Protein AF-A0A2V7WE37-F1 (afdb_monomer)

Secondary structure (DSSP, 8-state):
-HHHHHHHHHHHHHHHHHHHHHHHTTSTT--HHHHHHHHHHHHHHHHHHHHHT-THHHHHHHHHHHHIIIIIT---BTTB--SS-SS-PPP-S-HHHH-GGG-GGGSHHHHHHHHHHHHHHHHHHHHHHHHHHHHHHHTT-

Sequence (141 aa):
FQKLRRWRRGAAIVLSAAIFAALHGRNIGVSPIALANVFLAGVLLALSYERYARLWFPIGIHLAWNILSGPILGYPVSGFVAAESVLRTAISGPLWLAGGNFGIEGSVWMGVAEVGGIVWLMNAERRMQNEEVRRGGISSF

Radius of gyration: 18.16 Å; Cα contacts (8 Å, |Δi|>4): 186; chains: 1; bounding box: 54×28×50 Å

pLDDT: mean 91.57, std 9.37, range [49.44, 98.69]

Structure (mmCIF, N/CA/C/O backbone):
data_AF-A0A2V7WE37-F1
#
_entry.id   AF-A0A2V7WE37-F1
#
loop_
_atom_site.group_PDB
_atom_site.id
_atom_site.type_symbol
_atom_site.label_atom_id
_atom_site.label_alt_id
_atom_site.label_comp_id
_atom_site.label_asym_id
_atom_site.label_entity_id
_atom_site.label_seq_id
_atom_site.pdbx_PDB_ins_code
_atom_site.Cartn_x
_atom_site.Cartn_y
_atom_site.Cartn_z
_atom_site.occupancy
_atom_site.B_iso_or_equiv
_atom_site.auth_seq_id
_atom_site.auth_comp_id
_atom_site.auth_asym_id
_atom_site.auth_atom_id
_atom_site.pdbx_PDB_model_num
ATOM 1 N N . PHE A 1 1 ? -16.272 11.428 24.635 1.00 62.72 1 PHE A N 1
ATOM 2 C CA . PHE A 1 1 ? -15.020 10.633 24.687 1.00 62.72 1 PHE A CA 1
ATOM 3 C C . PHE A 1 1 ? -14.727 9.794 23.429 1.00 62.72 1 PHE A C 1
ATOM 5 O O . PHE A 1 1 ? -13.629 9.911 22.899 1.00 62.72 1 PHE A O 1
ATOM 12 N N . GLN A 1 2 ? -15.665 9.007 22.876 1.00 69.50 2 GLN A N 1
ATOM 13 C CA . GLN A 1 2 ? -15.404 8.140 21.700 1.00 69.50 2 GLN A CA 1
ATOM 14 C C . GLN A 1 2 ? -14.973 8.882 20.413 1.00 69.50 2 GLN A C 1
ATOM 16 O O . GLN A 1 2 ? -14.067 8.426 19.716 1.00 69.50 2 GLN A O 1
ATOM 21 N N . LYS A 1 3 ? -15.569 10.050 20.115 1.00 62.38 3 LYS A N 1
ATOM 22 C CA . LYS A 1 3 ? -15.182 10.889 18.960 1.00 62.38 3 LYS A CA 1
ATOM 23 C C . LYS A 1 3 ? -13.716 11.341 19.029 1.00 62.38 3 LYS A C 1
ATOM 25 O O . LYS A 1 3 ? -13.012 11.252 18.030 1.00 62.38 3 LYS A O 1
ATOM 30 N N . LEU A 1 4 ? -13.246 11.740 20.215 1.00 69.62 4 LEU A N 1
ATOM 31 C CA . LEU A 1 4 ? -11.859 12.165 20.438 1.00 69.62 4 LEU A CA 1
ATOM 32 C C . LEU A 1 4 ? -10.872 11.007 20.224 1.00 69.62 4 LEU A C 1
ATOM 34 O O . LEU A 1 4 ? -9.830 11.193 19.603 1.00 69.62 4 LEU A O 1
ATOM 38 N N . ARG A 1 5 ? -11.225 9.792 20.670 1.00 74.50 5 ARG A N 1
ATOM 39 C CA . ARG A 1 5 ? -10.407 8.590 20.443 1.00 74.50 5 ARG A CA 1
ATOM 40 C C . ARG A 1 5 ? -10.279 8.255 18.953 1.00 74.50 5 ARG A C 1
ATOM 42 O O . ARG A 1 5 ? -9.178 7.969 18.499 1.00 74.50 5 ARG A O 1
ATOM 49 N N . ARG A 1 6 ? -11.371 8.350 18.181 1.00 75.44 6 ARG A N 1
ATOM 50 C CA . ARG A 1 6 ? -11.342 8.161 16.714 1.00 75.44 6 ARG A CA 1
ATOM 51 C C . ARG A 1 6 ? -10.496 9.213 16.001 1.00 75.44 6 ARG A C 1
ATOM 53 O O . ARG A 1 6 ? -9.753 8.859 15.095 1.00 75.44 6 ARG A O 1
ATOM 60 N N . TRP A 1 7 ? -10.585 10.473 16.419 1.00 78.19 7 TRP A N 1
ATOM 61 C CA . TRP A 1 7 ? -9.766 11.550 15.858 1.00 78.19 7 TRP A CA 1
ATOM 62 C C . TRP A 1 7 ? -8.272 11.314 16.088 1.00 78.19 7 TRP A C 1
ATOM 64 O O . TRP A 1 7 ? -7.490 11.362 15.143 1.00 78.19 7 TRP A O 1
ATOM 74 N N . ARG A 1 8 ? -7.884 10.973 17.322 1.00 89.19 8 ARG A N 1
ATOM 75 C CA . ARG A 1 8 ? -6.487 10.660 17.660 1.00 89.19 8 ARG A CA 1
ATOM 76 C C . ARG A 1 8 ? -5.966 9.440 16.898 1.00 89.19 8 ARG A C 1
ATOM 78 O O . ARG A 1 8 ? -4.840 9.473 16.419 1.00 89.19 8 ARG A O 1
ATOM 85 N N . ARG A 1 9 ? -6.800 8.404 16.743 1.00 90.75 9 ARG A N 1
ATOM 86 C CA . ARG A 1 9 ? -6.503 7.214 15.928 1.00 90.75 9 ARG A CA 1
ATOM 87 C C . ARG A 1 9 ? -6.212 7.593 14.474 1.00 90.75 9 ARG A C 1
ATOM 89 O O . ARG A 1 9 ? -5.148 7.264 13.964 1.00 90.75 9 ARG A O 1
ATOM 96 N N . GLY A 1 10 ? -7.139 8.296 13.821 1.00 92.81 10 GLY A N 1
ATOM 97 C CA . GLY A 1 10 ? -6.991 8.683 12.415 1.00 92.81 10 GLY A CA 1
ATOM 98 C C . GLY A 1 10 ? -5.761 9.558 12.177 1.00 92.81 10 GLY A C 1
ATOM 99 O O . GLY A 1 10 ? -5.005 9.306 11.245 1.00 92.81 10 GLY A O 1
ATOM 100 N N . ALA A 1 11 ? -5.515 10.528 13.062 1.00 94.75 11 ALA A N 1
ATOM 101 C CA . ALA A 1 11 ? -4.336 11.386 12.986 1.00 94.75 11 ALA A CA 1
ATOM 102 C C . ALA A 1 11 ? -3.024 10.597 13.114 1.00 94.75 11 ALA A C 1
ATOM 104 O O . ALA A 1 11 ? -2.097 10.848 12.351 1.00 94.75 11 ALA A O 1
ATOM 105 N N . ALA A 1 12 ? -2.952 9.624 14.031 1.00 94.81 12 ALA A N 1
ATOM 106 C CA . ALA A 1 12 ? -1.769 8.779 14.188 1.00 94.81 12 ALA A CA 1
ATOM 107 C C . ALA A 1 12 ? -1.487 7.951 12.924 1.00 94.81 12 ALA A C 1
ATOM 109 O O . ALA A 1 12 ? -0.358 7.946 12.447 1.00 94.81 12 ALA A O 1
ATOM 110 N N . ILE A 1 13 ? -2.516 7.323 12.342 1.00 96.62 13 ILE A N 1
ATOM 111 C CA . ILE A 1 13 ? -2.390 6.540 11.101 1.00 96.62 13 ILE A CA 1
ATOM 112 C C . ILE A 1 13 ? -1.884 7.417 9.953 1.00 96.62 13 ILE A C 1
ATOM 114 O O . ILE A 1 13 ? -0.913 7.061 9.290 1.00 96.62 13 ILE A O 1
ATOM 118 N N . VAL A 1 14 ? -2.520 8.573 9.734 1.00 97.75 14 VAL A N 1
ATOM 119 C CA . VAL A 1 14 ? -2.149 9.492 8.647 1.00 97.75 14 VAL A CA 1
ATOM 120 C C . VAL A 1 14 ? -0.733 10.025 8.839 1.00 97.75 14 VAL A C 1
ATOM 122 O O . VAL A 1 14 ? 0.029 10.064 7.879 1.00 97.75 14 VAL A O 1
ATOM 125 N N . LEU A 1 15 ? -0.355 10.399 10.064 1.00 97.88 15 LEU A N 1
ATOM 126 C CA . LEU A 1 15 ? 0.988 10.895 10.354 1.00 97.88 15 LEU A CA 1
ATOM 127 C C . LEU A 1 15 ? 2.050 9.818 10.111 1.00 97.88 15 LEU A C 1
ATOM 129 O O . LEU A 1 15 ? 3.049 10.092 9.450 1.00 97.88 15 LEU A O 1
ATOM 133 N N . SER A 1 16 ? 1.832 8.593 10.595 1.00 96.88 16 SER A N 1
ATOM 134 C CA . SER A 1 16 ? 2.750 7.474 10.359 1.00 96.88 16 SER A CA 1
ATOM 135 C C . SER A 1 16 ? 2.902 7.171 8.868 1.00 96.88 16 SER A C 1
ATOM 137 O O . SER A 1 16 ? 4.026 7.032 8.389 1.00 96.88 16 SER A O 1
ATOM 139 N N . ALA A 1 17 ? 1.795 7.136 8.123 1.00 98.19 17 ALA A N 1
ATOM 140 C CA . ALA A 1 17 ? 1.805 6.924 6.679 1.00 98.19 17 ALA A CA 1
ATOM 141 C C . ALA A 1 17 ? 2.518 8.055 5.920 1.00 98.19 17 ALA A C 1
ATOM 143 O O . ALA A 1 17 ? 3.292 7.793 5.002 1.00 98.19 17 ALA A O 1
ATOM 144 N N . ALA A 1 18 ? 2.307 9.310 6.324 1.00 98.50 18 ALA A N 1
ATOM 145 C CA . ALA A 1 18 ? 2.957 10.468 5.717 1.00 98.50 18 ALA A CA 1
ATOM 146 C C . ALA A 1 18 ? 4.470 10.471 5.958 1.00 98.50 18 ALA A C 1
ATOM 148 O O . ALA A 1 18 ? 5.229 10.715 5.024 1.00 98.50 18 ALA A O 1
ATOM 149 N N . ILE A 1 19 ? 4.917 10.160 7.181 1.00 98.38 19 ILE A N 1
ATOM 150 C CA . ILE A 1 19 ? 6.347 10.013 7.493 1.00 98.38 19 ILE A CA 1
ATOM 151 C C . ILE A 1 19 ? 6.949 8.897 6.638 1.00 98.38 19 ILE A C 1
ATOM 153 O O . ILE A 1 19 ? 7.998 9.092 6.030 1.00 98.38 19 ILE A O 1
ATOM 157 N N . PHE A 1 20 ? 6.270 7.752 6.545 1.00 97.75 20 PHE A N 1
ATOM 158 C CA . PHE A 1 20 ? 6.729 6.627 5.739 1.00 97.75 20 PHE A CA 1
ATOM 159 C C . PHE A 1 20 ? 6.875 7.007 4.259 1.00 97.75 20 PHE A C 1
ATOM 161 O O . PHE A 1 20 ? 7.946 6.818 3.687 1.00 97.75 20 PHE A O 1
ATOM 168 N N . ALA A 1 21 ? 5.864 7.640 3.661 1.00 98.12 21 ALA A N 1
ATOM 169 C CA . ALA A 1 21 ? 5.935 8.132 2.286 1.00 98.12 21 ALA A CA 1
ATOM 170 C C . ALA A 1 21 ? 7.035 9.187 2.084 1.00 98.12 21 ALA A C 1
ATOM 172 O O . ALA A 1 21 ? 7.778 9.126 1.107 1.00 98.12 21 ALA A O 1
ATOM 173 N N . ALA A 1 22 ? 7.197 10.122 3.024 1.00 98.00 22 ALA A N 1
ATOM 174 C CA . ALA A 1 22 ? 8.229 11.153 2.950 1.00 98.00 22 ALA A CA 1
ATOM 175 C C . ALA A 1 22 ? 9.648 10.561 2.933 1.00 98.00 22 ALA A C 1
ATOM 177 O O . ALA A 1 22 ? 10.494 11.034 2.174 1.00 98.00 22 ALA A O 1
ATOM 178 N N . LEU A 1 23 ? 9.896 9.499 3.708 1.00 97.50 23 LEU A N 1
ATOM 179 C CA . LEU A 1 23 ? 11.179 8.786 3.709 1.00 97.50 23 LEU A CA 1
ATOM 180 C C . LEU A 1 23 ? 11.511 8.149 2.350 1.00 97.50 23 LEU A C 1
ATOM 182 O O . LEU A 1 23 ? 12.685 7.975 2.044 1.00 97.50 23 LEU A O 1
ATOM 186 N N . HIS A 1 24 ? 10.504 7.868 1.519 1.00 97.00 24 HIS A N 1
ATOM 187 C CA . HIS A 1 24 ? 10.683 7.303 0.179 1.00 97.00 24 HIS A CA 1
ATOM 188 C C . HIS A 1 24 ? 10.794 8.368 -0.915 1.00 97.00 24 HIS A C 1
ATOM 190 O O . HIS A 1 24 ? 11.133 8.043 -2.047 1.00 97.00 24 HIS A O 1
ATOM 196 N N . GLY A 1 25 ? 10.555 9.649 -0.613 1.00 96.06 25 GLY A N 1
ATOM 197 C CA . GLY A 1 25 ? 10.495 10.719 -1.618 1.00 96.06 25 GLY A CA 1
ATOM 198 C C . GLY A 1 25 ? 11.804 11.020 -2.349 1.00 96.06 25 GLY A C 1
ATOM 199 O O . GLY A 1 25 ? 11.792 11.768 -3.322 1.00 96.06 25 GLY A O 1
ATOM 200 N N . ARG A 1 26 ? 12.926 10.447 -1.903 1.00 95.56 26 ARG A N 1
ATOM 201 C CA . ARG A 1 26 ? 14.244 10.578 -2.546 1.00 95.56 26 ARG A CA 1
ATOM 202 C C . ARG A 1 26 ? 14.729 9.289 -3.204 1.00 95.56 26 ARG A C 1
ATOM 204 O O . ARG A 1 26 ? 15.867 9.240 -3.666 1.00 95.56 26 ARG A O 1
ATOM 211 N N . ASN A 1 27 ? 13.895 8.257 -3.234 1.00 97.38 27 ASN A N 1
ATOM 212 C CA . ASN A 1 27 ? 14.260 6.994 -3.847 1.00 97.38 27 ASN A CA 1
ATOM 213 C C . ASN A 1 27 ? 14.320 7.112 -5.376 1.00 97.38 27 ASN A C 1
ATOM 215 O O . ASN A 1 27 ? 13.740 8.008 -5.998 1.00 97.38 27 ASN A O 1
ATOM 219 N N . ILE A 1 28 ? 15.027 6.173 -5.998 1.00 95.25 28 ILE A N 1
ATOM 220 C CA . ILE A 1 28 ? 15.159 6.110 -7.452 1.00 95.25 28 ILE A CA 1
ATOM 221 C C . ILE A 1 28 ? 13.793 5.807 -8.078 1.00 95.25 28 ILE A C 1
ATOM 223 O O . ILE A 1 28 ? 13.078 4.913 -7.641 1.00 95.25 28 ILE A O 1
ATOM 227 N N . GLY A 1 29 ? 13.434 6.542 -9.133 1.00 92.69 29 GLY A N 1
ATOM 228 C CA . GLY A 1 29 ? 12.200 6.295 -9.885 1.00 92.69 29 GLY A CA 1
ATOM 229 C C . GLY A 1 29 ? 10.920 6.797 -9.214 1.00 92.69 29 GLY A C 1
ATOM 230 O O . GLY A 1 29 ? 9.837 6.506 -9.718 1.00 92.69 29 GLY A O 1
ATOM 231 N N . VAL A 1 30 ? 11.022 7.556 -8.115 1.00 95.75 30 VAL A N 1
ATOM 232 C CA . VAL A 1 30 ? 9.862 8.152 -7.437 1.00 95.75 30 VAL A CA 1
ATOM 233 C C . VAL A 1 30 ? 8.987 8.927 -8.419 1.00 95.75 30 VAL A C 1
ATOM 235 O O . VAL A 1 30 ? 9.451 9.786 -9.169 1.00 95.75 30 VAL A O 1
ATOM 238 N N . SER A 1 31 ? 7.691 8.639 -8.365 1.00 95.31 31 SER A N 1
ATOM 239 C CA . SER A 1 31 ? 6.637 9.342 -9.086 1.00 95.31 31 SER A CA 1
ATOM 240 C C . SER A 1 31 ? 5.508 9.728 -8.121 1.00 95.31 31 SER A C 1
ATOM 242 O O . SER A 1 31 ? 5.432 9.185 -7.014 1.00 95.31 31 SER A O 1
ATOM 244 N N . PRO A 1 32 ? 4.588 10.627 -8.514 1.00 96.12 32 PRO A N 1
ATOM 245 C CA . PRO A 1 32 ? 3.417 10.937 -7.694 1.00 96.12 32 PRO A CA 1
ATOM 246 C C . PRO A 1 32 ? 2.567 9.702 -7.361 1.00 96.12 32 PRO A C 1
ATOM 248 O O . PRO A 1 32 ? 2.066 9.593 -6.246 1.00 96.12 32 PRO A O 1
ATOM 251 N N . ILE A 1 33 ? 2.449 8.751 -8.300 1.00 97.00 33 ILE A N 1
ATOM 252 C CA . ILE A 1 33 ? 1.728 7.486 -8.086 1.00 97.00 33 ILE A CA 1
ATOM 253 C C . ILE A 1 33 ? 2.469 6.626 -7.059 1.00 97.00 33 ILE A C 1
ATOM 255 O O . ILE A 1 33 ? 1.851 6.138 -6.121 1.00 97.00 33 ILE A O 1
ATOM 259 N N . ALA A 1 34 ? 3.793 6.505 -7.185 1.00 97.00 34 ALA A N 1
ATOM 260 C CA . ALA A 1 34 ? 4.609 5.765 -6.227 1.00 97.00 34 ALA A CA 1
ATOM 261 C C . ALA A 1 34 ? 4.468 6.320 -4.802 1.00 97.00 34 ALA A C 1
ATOM 263 O O . ALA A 1 34 ? 4.232 5.561 -3.871 1.00 97.00 34 ALA A O 1
ATOM 264 N N . LEU A 1 35 ? 4.538 7.643 -4.619 1.00 97.81 35 LEU A N 1
ATOM 265 C CA . LEU A 1 35 ? 4.354 8.258 -3.299 1.00 97.81 35 LEU A CA 1
ATOM 266 C C . LEU A 1 35 ? 2.944 8.065 -2.740 1.00 97.81 35 LEU A C 1
ATOM 268 O O . LEU A 1 35 ? 2.794 7.840 -1.538 1.00 97.81 35 LEU A O 1
ATOM 272 N N . ALA A 1 36 ? 1.920 8.138 -3.594 1.00 98.25 36 ALA A N 1
ATOM 273 C CA . ALA A 1 36 ? 0.549 7.853 -3.191 1.00 98.25 36 ALA A CA 1
ATOM 274 C C . ALA A 1 36 ? 0.398 6.398 -2.718 1.00 98.25 36 ALA A C 1
ATOM 276 O O . ALA A 1 36 ? -0.191 6.167 -1.664 1.00 98.25 36 ALA A O 1
ATOM 277 N N . ASN A 1 37 ? 0.988 5.443 -3.437 1.00 98.38 37 ASN A N 1
ATOM 278 C CA . ASN A 1 37 ? 0.964 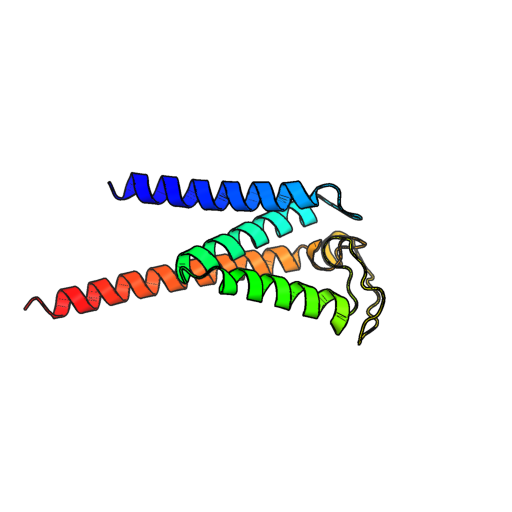4.032 -3.058 1.00 98.38 37 ASN A CA 1
ATOM 279 C C . ASN A 1 37 ? 1.757 3.777 -1.771 1.00 98.38 37 ASN A C 1
ATOM 281 O O . ASN A 1 37 ? 1.228 3.210 -0.826 1.00 98.38 37 ASN A O 1
ATOM 285 N N . VAL A 1 38 ? 2.975 4.312 -1.631 1.00 98.19 38 VAL A N 1
ATOM 286 C CA . VAL A 1 38 ? 3.750 4.182 -0.380 1.00 98.19 38 VAL A CA 1
ATOM 287 C C . VAL A 1 38 ? 2.986 4.768 0.814 1.00 98.19 38 VAL A C 1
ATOM 289 O O . VAL A 1 38 ? 3.011 4.205 1.911 1.00 98.19 38 VAL A O 1
ATOM 292 N N . PHE A 1 39 ? 2.254 5.869 0.623 1.00 98.69 39 PHE A N 1
ATOM 293 C CA . PHE A 1 39 ? 1.360 6.394 1.653 1.00 98.69 39 PHE A CA 1
ATOM 294 C C . PHE A 1 39 ? 0.233 5.404 1.993 1.00 98.69 39 PHE A C 1
ATOM 296 O O . PHE A 1 39 ? -0.007 5.136 3.172 1.00 98.69 39 PHE A O 1
ATOM 303 N N . LEU A 1 40 ? -0.438 4.824 0.995 1.00 98.69 40 LEU A N 1
ATOM 304 C CA . LEU A 1 40 ? -1.479 3.810 1.198 1.00 98.69 40 LEU A CA 1
ATOM 305 C C . LEU A 1 40 ? -0.931 2.544 1.875 1.00 98.69 40 LEU A C 1
ATOM 307 O O . LEU A 1 40 ? -1.543 2.061 2.830 1.00 98.69 40 LEU A O 1
ATOM 311 N N . ALA A 1 41 ? 0.245 2.057 1.479 1.00 98.25 41 ALA A N 1
ATOM 312 C CA . ALA A 1 41 ? 0.966 0.994 2.170 1.00 98.25 41 ALA A CA 1
ATOM 313 C C . ALA A 1 41 ? 1.210 1.359 3.641 1.00 98.25 41 ALA A C 1
ATOM 315 O O . ALA A 1 41 ? 0.925 0.562 4.534 1.00 98.25 41 ALA A O 1
ATOM 316 N N . GLY A 1 42 ? 1.645 2.591 3.924 1.00 98.25 42 GLY A N 1
ATOM 317 C CA . GLY A 1 42 ? 1.796 3.105 5.287 1.00 98.25 42 GLY A CA 1
ATOM 318 C C . GLY A 1 42 ? 0.491 3.064 6.093 1.00 98.25 42 GLY A C 1
ATOM 319 O O . GLY A 1 42 ? 0.495 2.647 7.254 1.00 98.25 42 GLY A O 1
ATOM 320 N N . VAL A 1 43 ? -0.643 3.424 5.480 1.00 98.44 43 VAL A N 1
ATOM 321 C CA . VAL A 1 43 ? -1.977 3.311 6.098 1.00 98.44 43 VAL A CA 1
ATOM 322 C C . VAL A 1 43 ? -2.330 1.849 6.374 1.00 98.44 43 VAL A C 1
ATOM 324 O O . VAL A 1 43 ? -2.782 1.530 7.475 1.00 98.44 43 VAL A O 1
ATOM 327 N N . LEU A 1 44 ? -2.105 0.954 5.410 1.00 98.12 44 LEU A N 1
ATOM 328 C CA . LEU A 1 44 ? -2.372 -0.479 5.541 1.00 98.12 44 LEU A CA 1
ATOM 329 C C . LEU A 1 44 ? -1.558 -1.094 6.686 1.00 98.12 44 LEU A C 1
ATOM 331 O O . LEU A 1 44 ? -2.111 -1.805 7.528 1.00 98.12 44 LEU A O 1
ATOM 335 N N . LEU A 1 45 ? -0.266 -0.773 6.770 1.00 97.94 45 LEU A N 1
ATOM 336 C CA . LEU A 1 45 ? 0.614 -1.241 7.838 1.00 97.94 45 LEU A CA 1
ATOM 337 C C . LEU A 1 45 ? 0.180 -0.690 9.203 1.00 97.94 45 LEU A C 1
ATOM 339 O O . LEU A 1 45 ? 0.065 -1.461 10.158 1.00 97.94 45 LEU A O 1
ATOM 343 N N . ALA A 1 46 ? -0.143 0.602 9.300 1.00 97.12 46 ALA A N 1
ATOM 344 C CA . ALA A 1 46 ? -0.626 1.211 10.539 1.00 97.12 46 ALA A CA 1
ATOM 345 C C . ALA A 1 46 ? -1.957 0.598 11.017 1.00 97.12 46 ALA A C 1
ATOM 347 O O . ALA A 1 46 ? -2.108 0.305 12.204 1.00 97.12 46 ALA A O 1
ATOM 348 N N . LEU A 1 47 ? -2.898 0.334 10.103 1.00 96.06 47 LEU A N 1
ATOM 349 C CA . LEU A 1 47 ? -4.149 -0.368 10.413 1.00 96.06 47 LEU A CA 1
ATOM 350 C C . LEU A 1 47 ? -3.900 -1.808 10.866 1.00 96.06 47 LEU A C 1
ATOM 352 O O . LEU A 1 47 ? -4.525 -2.276 11.815 1.00 96.06 47 LEU A O 1
ATOM 356 N N . SER A 1 48 ? -2.964 -2.511 10.228 1.00 95.50 48 SER A N 1
ATOM 357 C CA . SER A 1 48 ? -2.608 -3.872 10.631 1.00 95.50 48 SER A CA 1
ATOM 358 C C . SER A 1 48 ? -2.018 -3.906 12.049 1.00 95.50 48 SER A C 1
ATOM 360 O O . SER A 1 48 ? -2.391 -4.762 12.851 1.00 95.50 48 SER A O 1
ATOM 362 N N . TYR A 1 49 ? -1.179 -2.929 12.409 1.00 94.88 49 TYR A N 1
ATOM 363 C CA . TYR A 1 49 ? -0.689 -2.787 13.776 1.00 94.88 49 TYR A CA 1
ATOM 364 C C . TYR A 1 49 ? -1.835 -2.561 14.758 1.00 94.88 49 TYR A C 1
ATOM 366 O O . TYR A 1 49 ? -1.903 -3.235 15.782 1.00 94.88 49 TYR A O 1
ATOM 374 N N . GLU A 1 50 ? -2.743 -1.637 14.446 1.00 92.38 50 GLU A N 1
ATOM 375 C CA . GLU A 1 50 ? -3.856 -1.309 15.331 1.00 92.38 50 GLU A CA 1
ATOM 376 C C . GLU A 1 50 ? -4.763 -2.516 15.586 1.00 92.38 50 GLU A C 1
ATOM 378 O O . GLU A 1 50 ? -5.166 -2.761 16.722 1.00 92.38 50 GLU A O 1
ATOM 383 N N . ARG A 1 51 ? -5.037 -3.304 14.543 1.00 89.44 51 ARG A N 1
ATOM 384 C CA . ARG A 1 51 ? -5.887 -4.490 14.637 1.00 89.44 51 ARG A CA 1
ATOM 385 C C . ARG A 1 51 ? -5.303 -5.569 15.543 1.00 89.44 51 ARG A C 1
ATOM 387 O O . ARG A 1 51 ? -6.041 -6.187 16.305 1.00 89.44 51 ARG A O 1
ATOM 394 N N . TYR A 1 52 ? -4.005 -5.839 15.419 1.00 90.62 52 TYR A N 1
ATOM 395 C CA . TYR A 1 52 ? -3.368 -6.973 16.097 1.00 90.62 52 TYR A CA 1
ATOM 396 C C . TYR A 1 52 ? -2.571 -6.579 17.344 1.00 90.62 52 TYR A C 1
ATOM 398 O O . TYR A 1 52 ? -2.130 -7.466 18.073 1.00 90.62 52 TYR A O 1
ATOM 406 N N . ALA A 1 53 ? -2.373 -5.278 17.584 1.00 91.69 53 ALA A N 1
ATOM 407 C CA . ALA A 1 53 ? -1.566 -4.702 18.664 1.00 91.69 53 ALA A CA 1
ATOM 408 C C . ALA A 1 53 ? -0.166 -5.337 18.787 1.00 91.69 53 ALA A C 1
ATOM 410 O O . ALA A 1 53 ? 0.371 -5.521 19.879 1.00 91.69 53 ALA A O 1
ATOM 411 N N . ARG A 1 54 ? 0.416 -5.730 17.649 1.00 93.94 54 ARG A N 1
ATOM 412 C CA . ARG A 1 54 ? 1.651 -6.516 17.559 1.00 93.94 54 ARG A CA 1
ATOM 413 C C . ARG A 1 54 ? 2.527 -5.945 16.458 1.00 93.94 54 ARG A C 1
ATOM 415 O O . ARG A 1 54 ? 2.161 -6.033 15.292 1.00 93.94 54 ARG A O 1
ATOM 422 N N . LEU A 1 55 ? 3.691 -5.397 16.814 1.00 93.25 55 LEU A N 1
ATOM 423 C CA . LEU A 1 55 ? 4.625 -4.794 15.8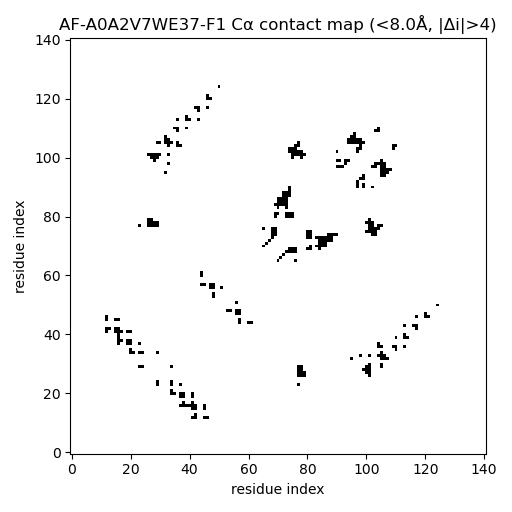48 1.00 93.25 55 LEU A CA 1
ATOM 424 C C . LEU A 1 55 ? 5.152 -5.795 14.817 1.00 93.25 55 LEU A C 1
ATOM 426 O O . LEU A 1 55 ? 5.375 -5.428 13.670 1.00 93.25 55 LEU A O 1
ATOM 430 N N . TRP A 1 56 ? 5.320 -7.063 15.194 1.00 96.31 56 TRP A N 1
ATOM 431 C CA . TRP A 1 56 ? 5.835 -8.072 14.268 1.00 96.31 56 TRP A CA 1
ATOM 432 C C . TRP A 1 56 ? 4.914 -8.291 13.059 1.00 96.31 56 TRP A C 1
ATOM 434 O O . TRP A 1 56 ? 5.392 -8.710 12.013 1.00 96.31 56 TRP A O 1
ATOM 444 N N . PHE A 1 57 ? 3.615 -7.990 13.174 1.00 95.75 57 PHE A N 1
ATOM 445 C CA . PHE A 1 57 ? 2.651 -8.216 12.099 1.00 95.75 57 PHE A CA 1
ATOM 446 C C . PHE A 1 57 ? 2.852 -7.277 10.892 1.00 95.75 57 PHE A C 1
ATOM 448 O O . PHE A 1 57 ? 3.123 -7.792 9.807 1.00 95.75 57 PHE A O 1
ATOM 455 N N . PRO A 1 58 ? 2.814 -5.932 11.028 1.00 96.56 58 PRO A N 1
ATOM 456 C CA . PRO A 1 58 ? 3.156 -5.031 9.924 1.00 96.56 58 PRO A CA 1
ATOM 457 C C . PRO A 1 58 ? 4.591 -5.236 9.426 1.00 96.56 58 PRO A C 1
ATOM 459 O O . PRO A 1 58 ? 4.825 -5.174 8.223 1.00 96.56 58 PRO A O 1
ATOM 462 N N . ILE A 1 59 ? 5.544 -5.531 10.322 1.00 97.44 59 ILE A N 1
ATOM 463 C CA . ILE A 1 59 ? 6.926 -5.848 9.930 1.00 97.44 59 ILE A CA 1
ATOM 464 C C . ILE A 1 59 ? 6.947 -7.079 9.021 1.00 97.44 59 ILE A C 1
ATOM 466 O O . ILE A 1 59 ? 7.592 -7.056 7.978 1.00 97.44 59 ILE A O 1
ATOM 470 N N . GLY A 1 60 ? 6.210 -8.131 9.381 1.00 97.75 60 GLY A N 1
ATOM 471 C CA . GLY A 1 60 ? 6.092 -9.352 8.593 1.00 97.75 60 GLY A CA 1
ATOM 472 C C . GLY A 1 60 ? 5.465 -9.111 7.223 1.00 97.75 60 GLY A C 1
ATOM 473 O O . GLY A 1 60 ? 6.004 -9.596 6.235 1.00 97.75 60 GLY A O 1
ATOM 474 N N . ILE A 1 61 ? 4.386 -8.321 7.139 1.00 96.88 61 ILE A N 1
ATOM 475 C CA . ILE A 1 61 ? 3.776 -7.937 5.851 1.00 96.88 61 ILE A CA 1
ATOM 476 C C . ILE A 1 61 ? 4.801 -7.210 4.981 1.00 96.88 61 ILE A C 1
ATOM 478 O O . ILE A 1 61 ? 5.000 -7.573 3.823 1.00 96.88 61 ILE A O 1
ATOM 482 N N . HIS A 1 62 ? 5.459 -6.195 5.540 1.00 97.38 62 HIS A N 1
ATOM 483 C CA . HIS A 1 62 ? 6.399 -5.371 4.795 1.00 97.38 62 HIS A CA 1
ATOM 484 C C . HIS A 1 62 ? 7.611 -6.181 4.322 1.00 97.38 62 HIS A C 1
ATOM 486 O O . HIS A 1 62 ? 7.990 -6.106 3.154 1.00 97.38 62 HIS A O 1
ATOM 492 N N . LEU A 1 63 ? 8.178 -7.013 5.197 1.00 97.50 63 LEU A N 1
ATOM 493 C CA . LEU A 1 63 ? 9.294 -7.889 4.860 1.00 97.50 63 LEU A CA 1
ATOM 494 C C . LEU A 1 63 ? 8.896 -8.922 3.802 1.00 97.50 63 LEU A C 1
ATOM 496 O O . LEU A 1 63 ? 9.633 -9.111 2.838 1.00 97.50 63 LEU A O 1
ATOM 500 N N . ALA A 1 64 ? 7.730 -9.558 3.948 1.00 97.19 64 ALA A N 1
ATOM 501 C CA . ALA A 1 64 ? 7.224 -10.514 2.968 1.00 97.19 64 ALA A CA 1
ATOM 502 C C . ALA A 1 64 ? 7.066 -9.863 1.590 1.00 97.19 64 ALA A C 1
ATOM 504 O O . ALA A 1 64 ? 7.489 -10.441 0.594 1.00 97.19 64 ALA A O 1
ATOM 505 N N . TRP A 1 65 ? 6.532 -8.641 1.539 1.00 96.81 65 TRP A N 1
ATOM 506 C CA . TRP A 1 65 ? 6.413 -7.873 0.305 1.00 96.81 65 TRP A CA 1
ATOM 507 C C . TRP A 1 65 ? 7.773 -7.568 -0.338 1.00 96.81 65 TRP A C 1
ATOM 509 O O . TRP A 1 65 ? 7.952 -7.806 -1.533 1.00 96.81 65 TRP A O 1
ATOM 519 N N . ASN A 1 66 ? 8.747 -7.110 0.454 1.00 96.06 66 ASN A N 1
ATOM 520 C CA . ASN A 1 66 ? 10.093 -6.786 -0.025 1.00 96.06 66 ASN A CA 1
ATOM 521 C C . ASN A 1 66 ? 10.824 -8.029 -0.551 1.00 96.06 66 ASN A C 1
ATOM 523 O O . ASN A 1 66 ? 11.406 -7.984 -1.633 1.00 96.06 66 ASN A O 1
ATOM 527 N N . ILE A 1 67 ? 10.771 -9.143 0.190 1.00 95.94 67 ILE A N 1
ATOM 528 C CA . ILE A 1 67 ? 11.412 -10.410 -0.193 1.00 95.94 67 ILE A CA 1
ATOM 529 C C . ILE A 1 67 ? 10.757 -10.988 -1.448 1.00 95.94 67 ILE A C 1
ATOM 531 O O . ILE A 1 67 ? 11.454 -11.433 -2.360 1.00 95.94 67 ILE A O 1
ATOM 535 N N . LEU A 1 68 ? 9.424 -10.987 -1.501 1.00 95.75 68 LEU A N 1
ATOM 536 C CA . LEU A 1 68 ? 8.702 -11.526 -2.643 1.00 95.75 68 LEU A CA 1
ATOM 537 C C . LEU A 1 68 ? 8.975 -10.695 -3.897 1.00 95.75 68 LEU A C 1
ATOM 539 O O . LEU A 1 68 ? 9.312 -11.253 -4.934 1.00 95.75 68 LEU A O 1
ATOM 543 N N . SER A 1 69 ? 8.884 -9.373 -3.802 1.00 94.50 69 SER A N 1
ATOM 544 C CA . SER A 1 69 ? 9.026 -8.492 -4.962 1.00 94.50 69 SER A CA 1
ATOM 545 C C . SER A 1 69 ? 10.462 -8.429 -5.479 1.00 94.50 69 SER A C 1
ATOM 547 O O . SER A 1 69 ? 10.682 -8.591 -6.675 1.00 94.50 69 SER A O 1
ATOM 549 N N . GLY A 1 70 ? 11.440 -8.233 -4.591 1.00 94.75 70 GLY A N 1
ATOM 550 C CA . GLY A 1 70 ? 12.842 -8.072 -4.974 1.00 94.75 70 GLY A CA 1
ATOM 551 C C . GLY A 1 70 ? 13.554 -9.411 -5.168 1.00 94.75 70 GLY A C 1
ATOM 552 O O . GLY A 1 70 ? 13.675 -9.872 -6.299 1.00 94.75 70 GLY A O 1
ATOM 553 N N . PRO A 1 71 ? 14.033 -10.058 -4.093 1.00 95.56 71 PRO A N 1
ATOM 554 C CA . PRO A 1 71 ? 14.784 -11.312 -4.172 1.00 95.56 71 PRO A CA 1
ATOM 555 C C . PRO A 1 71 ? 14.089 -12.464 -4.910 1.00 95.56 71 PRO A C 1
ATOM 557 O O . PRO A 1 71 ? 14.762 -13.229 -5.595 1.00 95.56 71 PRO A O 1
ATOM 560 N N . ILE A 1 72 ? 12.771 -12.641 -4.771 1.00 95.69 72 ILE A N 1
ATOM 561 C CA . ILE A 1 72 ? 12.082 -13.771 -5.414 1.00 95.69 72 ILE A CA 1
ATOM 562 C C . ILE A 1 72 ? 11.693 -13.427 -6.854 1.00 95.69 72 ILE A C 1
ATOM 564 O O . ILE A 1 72 ? 12.101 -14.134 -7.773 1.00 95.69 72 ILE A O 1
ATOM 568 N N . LEU A 1 73 ? 10.904 -12.369 -7.058 1.00 94.75 73 LEU A N 1
ATOM 569 C CA . LEU A 1 73 ? 10.355 -12.038 -8.375 1.00 94.75 73 LEU A CA 1
ATOM 570 C C . LEU A 1 73 ? 11.337 -11.270 -9.270 1.00 94.75 73 LEU A C 1
ATOM 572 O O . LEU A 1 73 ? 11.244 -11.411 -10.484 1.00 94.75 73 LEU A O 1
ATOM 576 N N . GLY A 1 74 ? 12.283 -10.519 -8.703 1.00 93.56 74 GLY A N 1
ATOM 577 C CA . GLY A 1 74 ? 1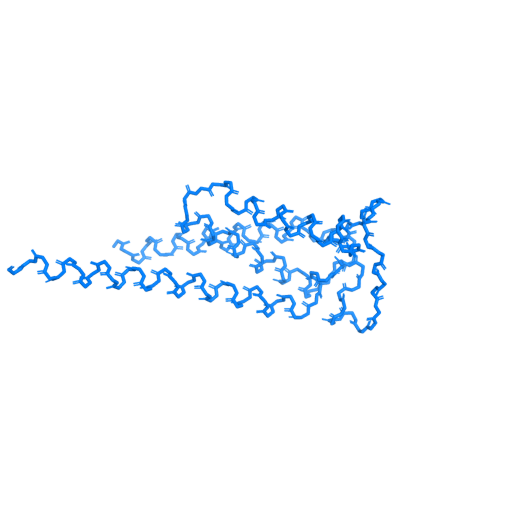3.273 -9.746 -9.457 1.00 93.56 74 GLY A CA 1
ATOM 578 C C . GLY A 1 74 ? 12.806 -8.347 -9.864 1.00 93.56 74 GLY A C 1
ATOM 579 O O . GLY A 1 74 ? 13.366 -7.759 -10.790 1.00 93.56 74 GLY A O 1
ATOM 580 N N . TYR A 1 75 ? 11.779 -7.799 -9.212 1.00 94.19 75 TYR A N 1
ATOM 581 C CA . TYR A 1 75 ? 11.357 -6.415 -9.415 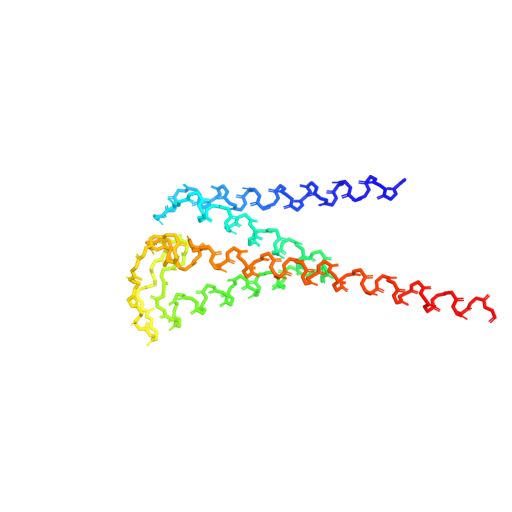1.00 94.19 75 TYR A CA 1
ATOM 582 C C . TYR A 1 75 ? 12.178 -5.450 -8.547 1.00 94.19 75 TYR A C 1
ATOM 584 O O . TYR A 1 75 ? 12.567 -5.801 -7.433 1.00 94.19 75 TYR A O 1
ATOM 592 N N . PRO A 1 76 ? 12.403 -4.199 -8.990 1.00 94.50 76 PRO A N 1
ATOM 593 C CA . PRO A 1 76 ? 12.789 -3.142 -8.070 1.00 94.50 76 PRO A CA 1
ATOM 594 C C . PRO A 1 76 ? 11.737 -3.009 -6.959 1.00 94.50 76 PRO A C 1
ATOM 596 O O . PRO A 1 76 ? 10.541 -3.189 -7.198 1.00 94.50 76 PRO A O 1
ATOM 599 N N . VAL A 1 77 ? 12.179 -2.692 -5.748 1.00 95.00 77 VAL A N 1
ATOM 600 C CA . VAL A 1 77 ? 11.315 -2.429 -4.594 1.00 95.00 77 VAL A CA 1
ATOM 601 C C . VAL A 1 77 ? 11.641 -1.035 -4.110 1.00 95.00 77 VAL A C 1
ATOM 603 O O . VAL A 1 77 ? 12.749 -0.777 -3.646 1.00 95.00 77 VAL A O 1
ATOM 606 N N . SER A 1 78 ? 10.709 -0.106 -4.278 1.00 95.19 78 SER A N 1
ATOM 607 C CA . SER A 1 78 ? 10.876 1.296 -3.915 1.00 95.19 78 SER A CA 1
ATOM 608 C C . SER A 1 78 ? 12.134 1.928 -4.512 1.00 95.19 78 SER A C 1
ATOM 610 O O . SER A 1 78 ? 12.811 2.719 -3.858 1.00 95.19 78 SER A O 1
ATOM 612 N N . GLY A 1 79 ? 12.481 1.551 -5.745 1.00 92.50 79 GLY A N 1
ATOM 613 C CA . GLY A 1 79 ? 13.692 2.019 -6.426 1.00 92.50 79 GLY A CA 1
ATOM 614 C C . GLY A 1 79 ? 14.975 1.253 -6.095 1.00 92.50 79 GLY A C 1
ATOM 615 O O . GLY A 1 79 ? 16.012 1.527 -6.698 1.00 92.50 79 GLY A O 1
ATOM 616 N N . PHE A 1 80 ? 14.929 0.292 -5.172 1.00 93.50 80 PHE A N 1
ATOM 617 C CA . PHE A 1 80 ? 16.058 -0.576 -4.852 1.00 93.50 80 PHE A CA 1
ATOM 618 C C . PHE A 1 80 ? 16.017 -1.844 -5.694 1.00 93.50 80 PHE A C 1
ATOM 620 O O . PHE A 1 80 ? 15.004 -2.535 -5.753 1.00 93.50 80 PHE A O 1
ATOM 627 N N . VAL A 1 81 ? 17.140 -2.171 -6.326 1.00 92.81 81 VAL A N 1
ATOM 628 C CA . VAL A 1 81 ? 17.290 -3.385 -7.133 1.00 92.81 81 VAL A CA 1
ATOM 629 C C . VAL A 1 81 ? 18.113 -4.392 -6.339 1.00 92.81 81 VAL A C 1
ATOM 631 O O . VAL A 1 81 ? 19.206 -4.070 -5.874 1.00 92.81 81 VAL A O 1
ATOM 634 N N . ALA A 1 82 ? 17.581 -5.602 -6.161 1.00 91.25 82 ALA A N 1
ATOM 635 C CA . ALA A 1 82 ? 18.317 -6.686 -5.520 1.00 91.25 82 ALA A CA 1
ATOM 636 C C . ALA A 1 82 ? 19.528 -7.086 -6.379 1.00 91.25 82 ALA A C 1
ATOM 638 O O . ALA A 1 82 ? 19.422 -7.159 -7.602 1.00 91.25 82 ALA A O 1
ATOM 639 N N . ALA A 1 83 ? 20.672 -7.354 -5.741 1.00 90.25 83 ALA A N 1
ATOM 640 C CA . ALA A 1 83 ? 21.888 -7.761 -6.450 1.00 90.25 83 ALA A CA 1
ATOM 641 C C . ALA A 1 83 ? 21.707 -9.102 -7.180 1.00 90.25 83 ALA A C 1
ATOM 643 O O . ALA A 1 83 ? 22.160 -9.263 -8.307 1.00 90.25 83 ALA A O 1
ATOM 644 N N . GLU A 1 84 ? 20.997 -10.032 -6.540 1.00 91.12 84 GLU A N 1
ATOM 645 C CA . GLU A 1 84 ? 20.621 -11.327 -7.095 1.00 91.12 84 GLU A CA 1
ATOM 646 C C . GLU A 1 84 ? 19.133 -11.572 -6.846 1.00 91.12 84 GLU A C 1
ATOM 648 O O . GLU A 1 84 ? 18.564 -11.102 -5.856 1.00 91.12 84 GLU A O 1
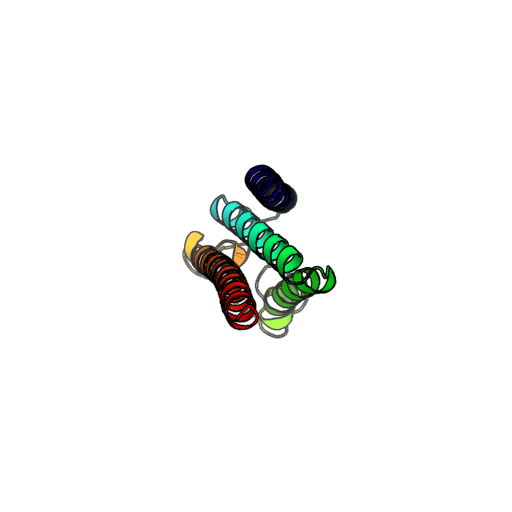ATOM 653 N N . SER A 1 85 ? 18.503 -12.312 -7.753 1.00 94.81 85 SER A N 1
ATOM 654 C CA . SER A 1 85 ? 17.097 -12.701 -7.655 1.00 94.81 85 SER A CA 1
ATOM 655 C C . SER A 1 85 ? 16.876 -14.098 -8.227 1.00 94.81 85 SER A C 1
ATOM 657 O O . SER A 1 85 ? 17.609 -14.542 -9.113 1.00 94.81 85 SER A O 1
ATOM 659 N N . VAL A 1 86 ? 15.872 -14.804 -7.702 1.00 95.69 86 VAL A N 1
ATOM 660 C CA . VAL A 1 86 ? 15.499 -16.152 -8.162 1.00 95.69 86 VAL A CA 1
ATOM 661 C C . VAL A 1 86 ? 14.942 -16.088 -9.583 1.00 95.69 86 VAL A C 1
ATOM 663 O O . VAL A 1 86 ? 15.319 -16.888 -10.438 1.00 95.69 86 VAL A O 1
ATOM 666 N N . LEU A 1 87 ? 14.055 -15.126 -9.838 1.00 94.25 87 LEU A N 1
ATOM 667 C CA . LEU A 1 87 ? 13.505 -14.839 -11.156 1.00 94.25 87 LEU A CA 1
ATOM 668 C C . LEU A 1 87 ? 14.073 -13.528 -11.691 1.00 94.25 87 LEU A C 1
ATOM 670 O O . LEU A 1 87 ? 14.324 -12.592 -10.943 1.00 94.25 87 LEU A O 1
ATOM 674 N N . ARG A 1 88 ? 14.231 -13.450 -13.015 1.00 86.88 88 ARG A N 1
ATOM 675 C CA . ARG A 1 88 ? 14.606 -12.217 -13.712 1.00 86.88 88 ARG A CA 1
ATOM 676 C C . ARG A 1 88 ? 13.404 -11.677 -14.469 1.00 86.88 88 ARG A C 1
ATOM 678 O O . ARG A 1 88 ? 13.139 -12.096 -15.595 1.00 86.88 88 ARG A O 1
ATOM 685 N N . THR A 1 89 ? 12.673 -10.752 -13.861 1.00 85.88 89 THR A N 1
ATOM 686 C CA . THR A 1 89 ? 11.574 -10.050 -14.533 1.00 85.88 89 THR A CA 1
ATOM 687 C C . THR A 1 89 ? 12.045 -8.785 -15.233 1.00 85.88 89 THR A C 1
ATOM 689 O O . THR A 1 89 ? 12.660 -7.912 -14.627 1.00 85.88 89 THR A O 1
ATOM 692 N N . ALA A 1 90 ? 11.676 -8.649 -16.506 1.00 82.56 90 ALA A N 1
ATOM 693 C CA . ALA A 1 90 ? 11.798 -7.395 -17.235 1.00 82.56 90 ALA A CA 1
ATOM 694 C C . ALA A 1 90 ? 10.497 -6.591 -17.104 1.00 82.56 90 ALA A C 1
ATOM 696 O O . ALA A 1 90 ? 9.419 -7.067 -17.464 1.00 82.56 90 ALA A O 1
ATOM 697 N N . ILE A 1 91 ? 10.596 -5.360 -16.602 1.00 83.31 91 ILE A N 1
ATOM 698 C CA . ILE A 1 91 ? 9.479 -4.412 -16.590 1.00 83.31 91 ILE A CA 1
ATOM 699 C C . ILE A 1 91 ? 9.394 -3.767 -17.975 1.00 83.31 91 ILE A C 1
ATOM 701 O O . ILE A 1 91 ? 10.355 -3.162 -18.443 1.00 83.31 91 ILE A O 1
ATOM 705 N N . SER A 1 92 ? 8.236 -3.870 -18.623 1.00 86.06 92 SER A N 1
ATOM 706 C CA . SER A 1 92 ? 7.954 -3.175 -19.880 1.00 86.06 92 SER A CA 1
ATOM 707 C C . SER A 1 92 ? 6.543 -2.589 -19.869 1.00 86.06 92 SER A C 1
ATOM 709 O O . SER A 1 92 ? 5.656 -3.090 -19.178 1.00 86.06 92 SER A O 1
ATOM 711 N N . GLY A 1 93 ? 6.345 -1.503 -20.619 1.00 89.06 93 GLY A N 1
ATOM 712 C CA . GLY A 1 93 ? 5.059 -0.817 -20.742 1.00 89.06 93 GLY A CA 1
ATOM 713 C C . GLY A 1 93 ? 5.012 0.566 -20.078 1.00 89.06 93 GLY A C 1
ATOM 714 O O . GLY A 1 93 ? 6.042 1.098 -19.656 1.00 89.06 93 GLY A O 1
ATOM 715 N N . PRO A 1 94 ? 3.819 1.188 -20.020 1.00 92.38 94 PRO A N 1
ATOM 716 C CA . PRO A 1 94 ? 3.652 2.543 -19.503 1.00 92.38 94 PRO A CA 1
ATOM 717 C C . PRO A 1 94 ? 4.038 2.662 -18.026 1.00 92.38 94 PRO A C 1
ATOM 719 O O . PRO A 1 94 ? 3.668 1.812 -17.216 1.00 92.38 94 PRO A O 1
ATOM 722 N N . LEU A 1 95 ? 4.699 3.767 -17.658 1.00 91.38 95 LEU A N 1
ATOM 723 C CA . LEU A 1 95 ? 5.193 4.011 -16.295 1.00 91.38 95 LEU A CA 1
ATOM 724 C C . LEU A 1 95 ? 4.106 3.849 -15.221 1.00 91.38 95 LEU A C 1
ATOM 726 O O . LEU A 1 95 ? 4.356 3.251 -14.185 1.00 91.38 95 LEU A O 1
ATOM 730 N N . TRP A 1 96 ? 2.888 4.327 -15.479 1.00 92.69 96 TRP A N 1
ATOM 731 C CA . TRP A 1 96 ? 1.780 4.257 -14.521 1.00 92.69 96 TRP A CA 1
ATOM 732 C C . TRP A 1 96 ? 1.233 2.834 -14.304 1.00 92.69 96 TRP A C 1
ATOM 734 O O . TRP A 1 96 ? 0.578 2.584 -13.296 1.00 92.69 96 TRP A O 1
ATOM 744 N N . LEU A 1 97 ? 1.479 1.900 -15.229 1.00 94.00 97 LEU A N 1
ATOM 745 C CA . LEU A 1 97 ? 1.007 0.514 -15.137 1.00 94.00 97 LEU A CA 1
ATOM 746 C C . LEU A 1 97 ? 2.118 -0.434 -14.675 1.00 94.00 97 LEU A C 1
ATOM 748 O O . LEU A 1 97 ? 1.875 -1.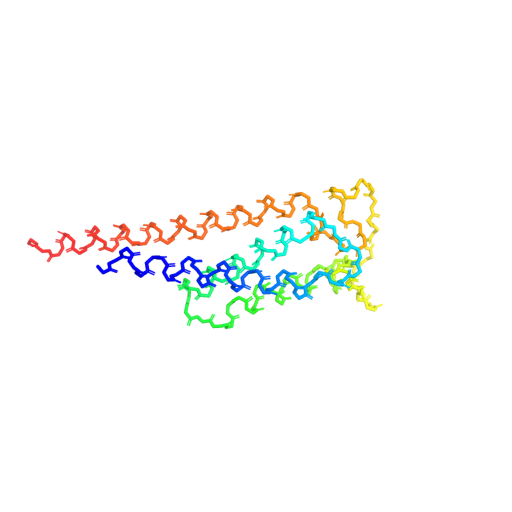349 -13.894 1.00 94.00 97 LEU A O 1
ATOM 752 N N . ALA A 1 98 ? 3.335 -0.199 -15.156 1.00 93.00 98 ALA A N 1
ATOM 753 C CA . ALA A 1 98 ? 4.491 -1.044 -14.902 1.00 93.00 98 ALA A CA 1
ATOM 754 C C . ALA A 1 98 ? 5.316 -0.571 -13.686 1.00 93.00 98 ALA A C 1
ATOM 756 O O . ALA A 1 98 ? 6.094 -1.340 -13.133 1.00 93.00 98 ALA A O 1
ATOM 757 N N . GLY A 1 99 ? 5.164 0.696 -13.279 1.00 92.38 99 GLY A N 1
ATOM 758 C CA . GLY A 1 99 ? 5.847 1.317 -12.139 1.00 92.38 99 GLY A CA 1
ATOM 759 C C . GLY A 1 99 ? 7.311 1.719 -12.388 1.00 92.38 99 GLY A C 1
ATOM 760 O O . GLY A 1 99 ? 7.890 2.484 -11.617 1.00 92.38 99 GLY A O 1
ATOM 761 N N . GLY A 1 100 ? 7.891 1.290 -13.515 1.00 91.56 100 GLY A N 1
ATOM 762 C CA . GLY A 1 100 ? 9.214 1.711 -13.985 1.00 91.56 100 GLY A CA 1
ATOM 763 C C . GLY A 1 100 ? 10.328 1.382 -12.992 1.00 91.56 100 GLY A C 1
ATOM 764 O O . GLY A 1 100 ? 10.320 0.323 -12.372 1.00 91.56 100 GLY A O 1
ATOM 765 N N . ASN A 1 101 ? 11.280 2.304 -12.825 1.00 93.25 101 ASN A N 1
ATOM 766 C CA . ASN A 1 101 ? 12.444 2.088 -11.957 1.00 93.25 101 ASN A CA 1
ATOM 767 C C . ASN A 1 101 ? 12.092 2.002 -10.468 1.00 93.25 101 ASN A C 1
ATOM 769 O O . ASN A 1 101 ? 12.876 1.448 -9.708 1.00 93.25 101 ASN A O 1
ATOM 773 N N . PHE A 1 102 ? 10.931 2.520 -10.051 1.00 94.69 102 PHE A N 1
ATOM 774 C CA . PHE A 1 102 ? 10.454 2.345 -8.678 1.00 94.69 102 PHE A CA 1
ATOM 775 C C . PHE A 1 102 ? 10.027 0.896 -8.405 1.00 94.69 102 PHE A C 1
ATOM 777 O O . PHE A 1 102 ? 10.014 0.463 -7.257 1.00 94.69 102 PHE A O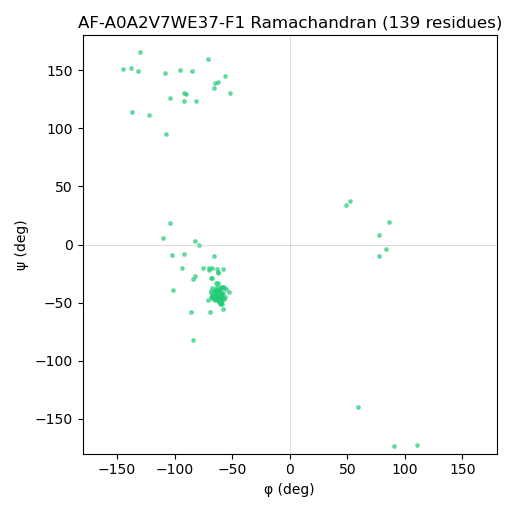 1
ATOM 784 N N . GLY A 1 103 ? 9.715 0.147 -9.468 1.00 94.38 103 GLY A N 1
ATOM 785 C CA . GLY A 1 103 ? 9.150 -1.191 -9.408 1.00 94.38 103 GLY A CA 1
ATOM 786 C C . GLY A 1 103 ? 7.630 -1.182 -9.392 1.00 94.38 103 GLY A C 1
ATOM 787 O O . GLY A 1 103 ? 6.996 -0.137 -9.524 1.00 94.38 103 GLY A O 1
ATOM 788 N N . ILE A 1 104 ? 7.034 -2.357 -9.199 1.00 94.19 104 ILE A N 1
ATOM 789 C CA . ILE A 1 104 ? 5.575 -2.547 -9.236 1.00 94.19 104 ILE A CA 1
ATOM 790 C C . ILE A 1 104 ? 4.814 -1.682 -8.219 1.00 94.19 104 ILE A C 1
ATOM 792 O O . ILE A 1 104 ? 3.646 -1.370 -8.432 1.00 94.19 104 ILE A O 1
ATOM 796 N N . GLU A 1 105 ? 5.479 -1.215 -7.162 1.00 95.25 105 GLU A N 1
ATOM 797 C CA . GLU A 1 105 ? 4.932 -0.262 -6.189 1.00 95.25 105 GLU A CA 1
ATOM 798 C C . GLU A 1 105 ? 4.587 1.102 -6.802 1.00 95.25 105 GLU A C 1
ATOM 800 O O . GLU A 1 105 ? 3.759 1.830 -6.270 1.00 95.25 105 GLU A O 1
ATOM 805 N N . GLY A 1 106 ? 5.170 1.450 -7.951 1.00 95.00 106 GLY A N 1
ATOM 806 C CA . GLY A 1 106 ? 4.854 2.669 -8.697 1.00 95.00 106 GLY A CA 1
ATOM 807 C C . GLY A 1 106 ? 3.622 2.561 -9.600 1.00 95.00 106 GLY A C 1
ATOM 808 O O . GLY A 1 106 ? 3.347 3.496 -10.352 1.00 95.00 106 GLY A O 1
ATOM 809 N N . SER A 1 107 ? 2.912 1.430 -9.587 1.00 96.31 107 SER A N 1
ATOM 810 C CA . SER A 1 107 ? 1.803 1.152 -10.504 1.00 96.31 107 SER A CA 1
ATOM 811 C C . SER A 1 107 ? 0.423 1.483 -9.926 1.00 96.31 107 SER A C 1
ATOM 813 O O . SER A 1 107 ? 0.171 1.349 -8.732 1.00 96.31 107 SER A O 1
ATOM 815 N N . VAL A 1 108 ? -0.531 1.844 -10.783 1.00 96.94 108 VAL A N 1
ATOM 816 C CA . VAL A 1 108 ? -1.922 2.106 -10.365 1.00 96.94 108 VAL A CA 1
ATOM 817 C C . VAL A 1 108 ? -2.593 0.860 -9.785 1.00 96.94 108 VAL A C 1
ATOM 819 O O . VAL A 1 108 ? -3.380 0.966 -8.845 1.00 96.94 108 VAL A O 1
ATOM 822 N N . TRP A 1 109 ? -2.289 -0.328 -10.314 1.00 95.44 109 TRP A N 1
ATOM 823 C CA . TRP A 1 109 ? -2.891 -1.561 -9.808 1.00 95.44 109 TRP A CA 1
ATOM 824 C C . TRP A 1 109 ? -2.421 -1.885 -8.385 1.00 95.44 109 TRP A C 1
ATOM 826 O O . TRP A 1 109 ? -3.202 -2.450 -7.619 1.00 95.44 109 TRP A O 1
ATOM 836 N N . MET A 1 110 ? -1.208 -1.462 -8.000 1.00 96.75 110 MET A N 1
ATOM 837 C CA . MET A 1 110 ? -0.766 -1.553 -6.609 1.00 96.75 110 MET A CA 1
ATOM 838 C C . MET A 1 110 ? -1.658 -0.724 -5.689 1.00 96.75 110 MET A C 1
ATOM 840 O O . MET A 1 110 ? -2.186 -1.251 -4.714 1.00 96.75 110 MET A O 1
ATOM 844 N N . GLY A 1 111 ? -1.928 0.531 -6.056 1.00 97.56 111 GLY A N 1
ATOM 845 C CA . GLY A 1 111 ? -2.828 1.392 -5.289 1.00 97.56 111 GLY A CA 1
ATOM 846 C C . GLY A 1 111 ? -4.230 0.790 -5.141 1.00 97.56 111 GLY A C 1
ATOM 847 O O . GLY A 1 111 ? -4.835 0.861 -4.072 1.00 97.56 111 GLY A O 1
ATOM 848 N N . VAL A 1 112 ? -4.742 0.117 -6.179 1.00 98.00 112 VAL A N 1
ATOM 849 C CA . VAL A 1 112 ? -6.019 -0.619 -6.100 1.00 98.00 112 VAL A CA 1
ATOM 850 C C . VAL A 1 112 ? -5.941 -1.768 -5.089 1.00 98.00 112 VAL A C 1
ATOM 852 O O . VAL A 1 112 ? -6.862 -1.933 -4.284 1.00 98.00 112 VAL A O 1
ATOM 855 N N . ALA A 1 113 ? -4.857 -2.547 -5.101 1.00 97.56 113 ALA A N 1
ATOM 856 C CA . ALA A 1 113 ? -4.651 -3.641 -4.156 1.00 97.56 113 ALA A CA 1
ATOM 857 C C . ALA A 1 113 ? -4.545 -3.136 -2.705 1.00 97.56 113 ALA A C 1
ATOM 859 O O . ALA A 1 113 ? -5.184 -3.693 -1.810 1.00 97.56 113 ALA A O 1
ATOM 860 N N . GLU A 1 114 ? -3.815 -2.044 -2.476 1.00 98.12 114 GLU A N 1
ATOM 861 C CA . GLU A 1 114 ? -3.658 -1.414 -1.162 1.00 98.12 114 GLU A CA 1
ATOM 862 C C . GLU A 1 114 ? -4.989 -0.870 -0.632 1.00 98.12 114 GLU A C 1
ATOM 864 O O . GLU A 1 114 ? -5.361 -1.152 0.509 1.00 98.12 114 GLU A O 1
ATOM 869 N N . VAL A 1 115 ? -5.763 -0.163 -1.465 1.00 98.38 115 VAL A N 1
ATOM 870 C CA . VAL A 1 115 ? -7.120 0.288 -1.110 1.00 98.38 115 VAL A CA 1
ATOM 871 C C . VAL A 1 115 ? -8.017 -0.903 -0.779 1.00 98.38 115 VAL A C 1
ATOM 873 O O . VAL A 1 115 ? -8.730 -0.870 0.226 1.00 98.38 115 VAL A O 1
ATOM 876 N N . GLY A 1 116 ? -7.960 -1.975 -1.573 1.00 98.06 116 GLY A N 1
ATOM 877 C CA . GLY A 1 116 ? -8.683 -3.217 -1.302 1.00 98.06 116 GLY A CA 1
ATOM 878 C C . GLY A 1 116 ? -8.329 -3.811 0.065 1.00 98.06 116 GLY A C 1
ATOM 879 O O . GLY A 1 116 ? -9.226 -4.132 0.850 1.00 98.06 116 GLY A O 1
ATOM 880 N N . GLY A 1 117 ? -7.036 -3.884 0.391 1.00 97.06 117 GLY A N 1
ATOM 881 C CA . GLY A 1 117 ? -6.536 -4.352 1.685 1.00 97.06 117 GLY A CA 1
ATOM 882 C C . GLY A 1 117 ? -6.988 -3.477 2.858 1.00 97.06 117 GLY A C 1
ATOM 883 O O . GLY A 1 117 ? -7.457 -3.997 3.873 1.00 97.06 117 GLY A O 1
ATOM 884 N N . ILE A 1 118 ? -6.932 -2.151 2.706 1.00 97.75 118 ILE A N 1
ATOM 885 C CA . ILE A 1 118 ? -7.419 -1.181 3.700 1.00 97.75 118 ILE A CA 1
ATOM 886 C C . ILE A 1 118 ? -8.917 -1.378 3.950 1.00 97.75 118 ILE A C 1
ATOM 888 O O . ILE A 1 118 ? -9.343 -1.533 5.097 1.00 97.75 118 ILE A O 1
ATOM 892 N N . VAL A 1 119 ? -9.727 -1.416 2.887 1.00 97.31 119 VAL A N 1
ATOM 893 C CA . VAL A 1 119 ? -11.181 -1.607 2.984 1.00 97.31 119 VAL A CA 1
ATOM 894 C C . VAL A 1 119 ? -11.507 -2.943 3.647 1.00 97.31 119 VAL A C 1
ATOM 896 O O . VAL A 1 119 ? -12.383 -3.004 4.515 1.00 97.31 119 VAL A O 1
ATOM 899 N N . TRP A 1 120 ? -10.792 -4.009 3.286 1.00 95.88 120 TRP A N 1
ATOM 900 C CA . TRP A 1 120 ? -10.959 -5.324 3.894 1.00 95.88 120 TRP A CA 1
ATOM 901 C C . TRP A 1 120 ? -10.657 -5.303 5.398 1.00 95.88 120 TRP A C 1
ATOM 903 O O . TRP A 1 120 ? -11.506 -5.732 6.186 1.00 95.88 120 TRP A O 1
ATOM 913 N N . LEU A 1 121 ? -9.521 -4.732 5.816 1.00 94.44 121 LEU A N 1
ATOM 914 C CA . LEU A 1 121 ? -9.153 -4.601 7.231 1.00 94.44 121 LEU A CA 1
ATOM 915 C C . LEU A 1 121 ? -10.203 -3.807 8.015 1.00 94.44 121 LEU A C 1
ATOM 917 O O . LEU A 1 121 ? -10.681 -4.272 9.055 1.00 94.44 121 LEU A O 1
ATOM 921 N N . MET A 1 122 ? -10.626 -2.654 7.491 1.00 93.56 122 MET A N 1
ATOM 922 C CA . MET A 1 122 ? -11.635 -1.807 8.130 1.00 93.56 122 MET A CA 1
ATOM 923 C C . MET A 1 122 ? -12.985 -2.520 8.266 1.00 93.56 122 MET A C 1
ATOM 925 O O . MET A 1 122 ? -13.637 -2.434 9.308 1.00 93.56 122 MET A O 1
ATOM 929 N N . ASN A 1 123 ? -13.420 -3.247 7.236 1.00 93.50 123 ASN A N 1
ATOM 930 C CA . ASN A 1 123 ? -14.676 -3.995 7.274 1.00 93.50 123 ASN A CA 1
ATOM 931 C C . ASN A 1 123 ? -14.610 -5.166 8.251 1.00 93.50 123 ASN A C 1
ATOM 933 O O . ASN A 1 123 ? -15.567 -5.413 8.986 1.00 93.50 123 ASN A O 1
ATOM 937 N N . ALA A 1 124 ? -13.484 -5.870 8.295 1.00 89.56 124 ALA A N 1
ATOM 938 C CA . ALA A 1 124 ? -13.295 -6.972 9.218 1.00 89.56 124 ALA A CA 1
ATOM 939 C C . ALA A 1 124 ? -13.222 -6.494 10.683 1.00 89.56 124 ALA A C 1
ATOM 941 O O . ALA A 1 124 ? -13.615 -7.244 11.567 1.00 89.56 124 ALA A O 1
ATOM 942 N N . GLU A 1 125 ? -12.756 -5.270 10.964 1.00 85.75 125 GLU A N 1
ATOM 943 C CA . GLU A 1 125 ? -12.845 -4.674 12.312 1.00 85.75 125 GLU A CA 1
ATOM 944 C C . GLU A 1 125 ? -14.294 -4.357 12.697 1.00 85.75 125 GLU A C 1
ATOM 946 O O . GLU A 1 125 ? -14.740 -4.693 13.793 1.00 85.75 125 GLU A O 1
ATOM 951 N N . ARG A 1 126 ? -15.056 -3.749 11.778 1.00 87.00 126 ARG A N 1
ATOM 952 C CA . ARG A 1 126 ? -16.472 -3.411 12.004 1.00 87.00 126 ARG A CA 1
ATOM 953 C C . ARG A 1 126 ? -17.324 -4.649 12.273 1.00 87.00 126 ARG A C 1
ATOM 955 O O . ARG A 1 126 ? -18.205 -4.609 13.126 1.00 87.00 126 ARG A O 1
ATOM 962 N N . ARG A 1 127 ? -17.071 -5.749 11.555 1.00 88.06 127 ARG A N 1
ATOM 963 C CA . ARG A 1 127 ? -17.779 -7.025 11.757 1.00 88.06 127 ARG A CA 1
ATOM 964 C C . ARG A 1 127 ? -17.569 -7.569 13.169 1.00 88.06 127 ARG A C 1
ATOM 966 O O . ARG A 1 127 ? -18.555 -7.866 13.832 1.00 88.06 127 ARG A O 1
ATOM 973 N N . MET A 1 128 ? -16.325 -7.594 13.648 1.00 82.94 128 MET A N 1
ATOM 974 C CA . MET A 1 128 ? -15.999 -8.059 15.003 1.00 82.94 128 MET A CA 1
ATOM 975 C C . MET A 1 128 ? -16.692 -7.216 16.078 1.00 82.94 128 MET A C 1
ATOM 977 O O . MET A 1 128 ? -17.334 -7.761 16.970 1.00 82.94 128 MET A O 1
ATOM 981 N N . GLN A 1 129 ? -16.659 -5.887 15.939 1.00 84.88 129 GLN A N 1
ATOM 982 C CA . GLN A 1 129 ? -17.349 -4.980 16.865 1.00 84.88 129 GLN A CA 1
ATOM 983 C C . GLN A 1 129 ? -18.862 -5.235 16.902 1.00 84.88 129 GLN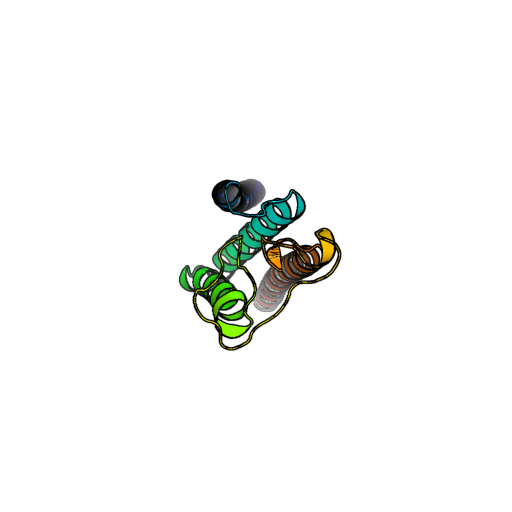 A C 1
ATOM 985 O O . GLN A 1 129 ? -19.469 -5.248 17.970 1.00 84.88 129 GLN A O 1
ATOM 990 N N . ASN A 1 130 ? -19.482 -5.470 15.743 1.00 85.94 130 ASN A N 1
ATOM 991 C CA . ASN A 1 130 ? -20.911 -5.767 15.665 1.00 85.94 130 ASN A CA 1
ATOM 992 C C . ASN A 1 130 ? -21.261 -7.129 16.289 1.00 85.94 130 ASN A C 1
ATOM 994 O O . ASN A 1 130 ? -22.318 -7.265 16.903 1.00 85.94 130 ASN A O 1
ATOM 998 N N . GLU A 1 131 ? -20.403 -8.138 16.129 1.00 86.94 131 GLU A N 1
ATOM 999 C CA . GLU A 1 131 ? -20.590 -9.467 16.724 1.00 86.94 131 GLU A CA 1
ATOM 1000 C C . GLU A 1 131 ? -20.446 -9.446 18.249 1.00 86.94 131 GLU A C 1
ATOM 1002 O O . GLU A 1 131 ? -21.270 -10.047 18.938 1.00 86.94 131 GLU A O 1
ATOM 1007 N N . GLU A 1 132 ? -19.466 -8.717 18.786 1.00 83.75 132 GLU A N 1
ATOM 1008 C CA . GLU A 1 132 ? -19.306 -8.511 20.231 1.00 83.75 132 GLU A CA 1
ATOM 1009 C C . GLU A 1 132 ? -20.538 -7.838 20.844 1.00 83.75 132 GLU A C 1
ATOM 1011 O O . GLU A 1 132 ? -21.059 -8.311 21.853 1.00 83.75 132 GLU A O 1
ATOM 1016 N N . VAL A 1 133 ? -21.062 -6.789 20.199 1.00 85.38 133 VAL A N 1
ATOM 1017 C CA . VAL A 1 133 ? -22.292 -6.109 20.640 1.00 85.38 133 VAL A CA 1
ATOM 1018 C C . VAL A 1 133 ? -23.492 -7.059 20.618 1.00 85.38 133 VAL A C 1
ATOM 1020 O O . VAL A 1 133 ? -24.264 -7.090 21.575 1.00 85.38 133 VAL A O 1
ATOM 1023 N N . ARG A 1 134 ? -23.645 -7.871 19.561 1.00 85.56 134 ARG A N 1
ATOM 1024 C CA . ARG A 1 134 ? -24.724 -8.870 19.470 1.00 85.56 134 ARG A CA 1
ATOM 1025 C C . ARG A 1 134 ? -24.631 -9.920 20.576 1.00 85.56 134 ARG A C 1
ATOM 1027 O O . ARG A 1 134 ? -25.646 -10.230 21.184 1.00 85.56 134 ARG A O 1
ATOM 1034 N N . ARG A 1 135 ? -23.437 -10.452 20.857 1.00 83.81 135 ARG A N 1
ATOM 1035 C CA . ARG A 1 135 ? -23.230 -11.449 21.923 1.00 83.81 135 ARG A CA 1
ATOM 1036 C C . ARG A 1 135 ? -23.479 -10.860 23.311 1.00 83.81 135 ARG A C 1
ATOM 1038 O O . ARG A 1 135 ? -24.175 -11.484 24.103 1.00 83.81 135 ARG A O 1
ATOM 1045 N N . GLY A 1 136 ? -22.979 -9.651 23.573 1.00 76.88 136 GLY A N 1
ATOM 1046 C CA . GLY A 1 136 ? -23.186 -8.956 24.846 1.00 76.88 136 GLY A CA 1
ATOM 1047 C C . GLY A 1 136 ? -24.651 -8.600 25.120 1.00 76.88 136 GLY A C 1
ATOM 1048 O O . GLY A 1 136 ? -25.082 -8.656 26.267 1.00 76.88 136 GLY A O 1
ATOM 1049 N N . GLY A 1 137 ? -25.431 -8.292 24.077 1.00 70.56 137 GLY A N 1
ATOM 1050 C CA . GLY A 1 137 ? -26.872 -8.037 24.197 1.00 70.56 137 GLY A CA 1
ATOM 1051 C C . GLY A 1 137 ? -27.732 -9.291 24.402 1.00 70.56 137 GLY A C 1
ATOM 1052 O O . GLY A 1 137 ? -28.850 -9.179 24.891 1.00 70.56 137 GLY A O 1
ATOM 1053 N N . ILE A 1 138 ? -27.228 -10.480 24.048 1.00 61.28 138 ILE A N 1
ATOM 1054 C CA . ILE A 1 138 ? -27.923 -11.759 24.281 1.00 61.28 138 ILE A CA 1
ATOM 1055 C C . ILE A 1 138 ? -27.666 -12.276 25.706 1.00 61.28 138 ILE A C 1
ATOM 1057 O O . ILE A 1 138 ? -28.535 -12.921 26.276 1.00 61.28 138 ILE A O 1
ATOM 1061 N N . SER A 1 139 ? -26.515 -11.968 26.316 1.00 56.66 139 SER A N 1
ATOM 1062 C CA . SER A 1 139 ? -26.179 -12.393 27.688 1.00 56.66 139 SER A CA 1
ATOM 1063 C C . SER A 1 139 ? -26.828 -11.564 28.808 1.00 56.66 139 SER A C 1
ATOM 1065 O O . SER A 1 139 ? -26.565 -11.823 29.978 1.00 56.66 139 SER A O 1
ATOM 1067 N N . SER A 1 140 ? -27.614 -10.537 28.472 1.00 53.53 140 SER A N 1
ATOM 1068 C CA . SER A 1 140 ? -28.254 -9.622 29.430 1.00 53.53 140 SER A CA 1
ATOM 1069 C C . SER A 1 140 ? -29.757 -9.873 29.635 1.00 53.53 140 SER A C 1
ATOM 1071 O O . SER A 1 140 ? -30.447 -8.973 30.113 1.00 53.53 140 SER A O 1
ATOM 1073 N N . PHE A 1 141 ? -30.257 -11.057 29.265 1.00 49.44 141 PHE A N 1
ATOM 1074 C CA . PHE A 1 141 ? -31.634 -11.512 29.492 1.00 49.44 141 PHE A CA 1
ATOM 1075 C C . PHE A 1 141 ? -31.657 -12.843 30.238 1.00 49.44 141 PHE A C 1
ATOM 1077 O O . PHE A 1 141 ? -30.787 -13.693 29.939 1.00 49.44 141 PHE A O 1
#

Foldseek 3Di:
DVVVVVVVLVVVQQVQLLVQLVVLCPAPLDDPLLSLLSSLLSSLLSLQCVVVVDNVRSVVVVVVVCCCFAAEQQWAASLHHDPHHVHHDDQDDDCQQQVPSRGNSSHPVSVVVSVVSNVVSVVVVVVVVVVVVVVVVVVPD

Mean predicted aligned error: 5.07 Å

Solvent-accessible surface area (backbone atoms only — not comparable to full-atom values): 7218 Å² total; per-residue (Å²): 111,70,68,60,54,52,52,54,50,53,50,49,33,52,50,54,6,47,53,50,20,58,73,47,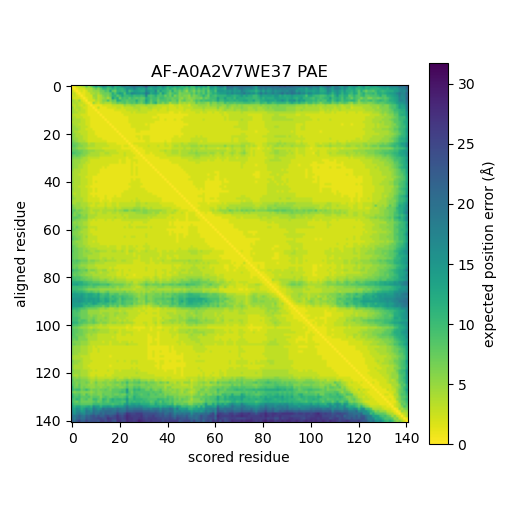68,79,35,48,54,64,42,76,57,22,45,52,24,42,25,42,47,27,38,39,35,43,50,46,24,67,75,66,75,36,72,66,54,32,50,47,53,52,49,52,51,49,45,46,38,14,39,43,45,30,33,29,49,71,29,44,70,57,94,61,48,79,32,89,54,83,85,71,76,58,52,59,69,35,8,54,61,10,6,55,57,18,9,55,66,43,40,52,52,39,51,49,51,38,53,49,54,56,50,56,52,53,51,50,56,53,49,53,53,55,54,58,64,60,72,75,112